Protein AF-A0A8T7GDG7-F1 (afdb_monomer_lite)

pLDDT: mean 90.91, std 9.56, range [36.09, 98.44]

Radius of gyration: 15.57 Å; chains: 1; bounding box: 37×40×38 Å

Structure (mmCIF, N/CA/C/O backbone):
data_AF-A0A8T7GDG7-F1
#
_entry.id   AF-A0A8T7GDG7-F1
#
loop_
_atom_site.group_PDB
_atom_site.id
_atom_site.type_symbol
_atom_site.label_atom_id
_atom_site.label_alt_id
_atom_site.label_comp_id
_atom_site.label_asym_id
_atom_site.label_entity_id
_atom_site.label_seq_id
_atom_site.pdbx_PDB_ins_code
_atom_site.Cartn_x
_atom_site.Cartn_y
_atom_site.Cartn_z
_atom_site.occupancy
_atom_site.B_iso_or_equiv
_atom_site.auth_seq_id
_atom_site.auth_comp_id
_atom_site.auth_asym_id
_atom_site.auth_atom_id
_atom_site.pdbx_PDB_model_num
ATOM 1 N N . GLY A 1 1 ? -1.064 -9.828 14.014 1.00 71.31 1 GLY A N 1
ATOM 2 C CA . GLY A 1 1 ? -1.297 -9.721 12.560 1.00 71.31 1 GLY A CA 1
ATOM 3 C C . GLY A 1 1 ? -2.171 -10.855 12.071 1.00 71.31 1 GLY A C 1
ATOM 4 O O . GLY A 1 1 ? -3.337 -10.618 11.793 1.00 71.31 1 GLY A O 1
ATOM 5 N N . PHE A 1 2 ? -1.634 -12.078 12.044 1.00 81.81 2 PHE A N 1
ATOM 6 C CA . PHE A 1 2 ? -2.314 -13.261 11.500 1.00 81.81 2 PHE A CA 1
ATOM 7 C C . PHE A 1 2 ? -3.705 -13.526 12.098 1.00 81.81 2 PHE A C 1
ATOM 9 O O . PHE A 1 2 ? -4.660 -13.645 11.344 1.00 81.81 2 PHE A O 1
ATOM 16 N N . THR A 1 3 ? -3.857 -13.504 13.428 1.00 87.50 3 THR A N 1
ATOM 17 C CA . THR A 1 3 ? -5.163 -13.697 14.088 1.00 87.50 3 THR A CA 1
ATOM 18 C C . THR A 1 3 ? -6.209 -12.677 13.642 1.00 87.50 3 THR A C 1
ATOM 20 O O . THR A 1 3 ? -7.353 -13.043 13.411 1.00 87.50 3 THR A O 1
ATOM 23 N N . LYS A 1 4 ? -5.819 -11.407 13.453 1.00 88.62 4 LYS A N 1
ATOM 24 C CA . LYS A 1 4 ? -6.742 -10.372 12.968 1.00 88.62 4 LYS A CA 1
ATOM 25 C C . LYS A 1 4 ? -7.194 -10.680 11.546 1.00 88.62 4 LYS A C 1
ATOM 27 O O . LYS A 1 4 ? -8.386 -10.711 11.293 1.00 88.62 4 LYS A O 1
ATOM 32 N N . VAL A 1 5 ? -6.260 -10.981 10.641 1.00 88.75 5 VAL A N 1
ATOM 33 C CA . VAL A 1 5 ? -6.595 -11.352 9.255 1.00 88.75 5 VAL A CA 1
ATOM 34 C C . VAL A 1 5 ? -7.477 -12.601 9.218 1.00 88.75 5 VAL A C 1
ATOM 36 O O . VAL A 1 5 ? -8.479 -12.606 8.517 1.00 88.75 5 VAL A O 1
ATOM 39 N N . HIS A 1 6 ? -7.160 -13.625 10.012 1.00 89.56 6 HIS A N 1
ATOM 40 C CA . HIS A 1 6 ? -7.982 -14.827 10.129 1.00 89.56 6 HIS A CA 1
ATOM 41 C C . HIS A 1 6 ? -9.412 -14.495 10.574 1.00 89.56 6 HIS A C 1
ATOM 43 O O . HIS A 1 6 ? -10.358 -14.899 9.909 1.00 89.56 6 HIS A O 1
ATOM 49 N N . ASN A 1 7 ? -9.575 -13.686 11.624 1.00 91.25 7 ASN A N 1
A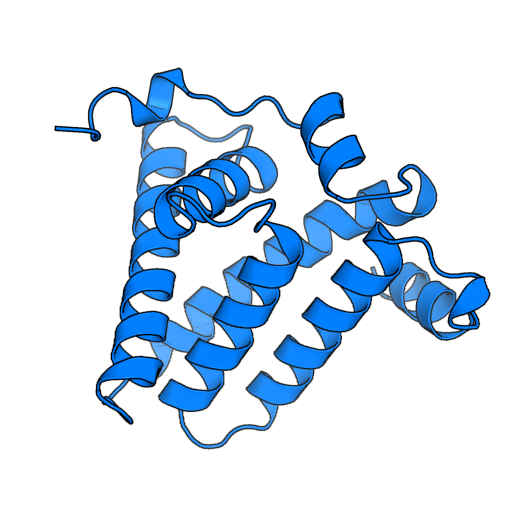TOM 50 C CA . ASN A 1 7 ? -10.892 -13.263 12.101 1.00 91.25 7 ASN A CA 1
ATOM 51 C C . ASN A 1 7 ? -11.675 -12.481 11.038 1.00 91.25 7 ASN A C 1
ATOM 53 O O . ASN A 1 7 ? -12.885 -12.652 10.930 1.00 91.25 7 ASN A O 1
ATOM 57 N N . LEU A 1 8 ? -11.000 -11.650 10.236 1.00 92.31 8 LEU A N 1
ATOM 58 C CA . LEU A 1 8 ? -11.633 -10.953 9.113 1.00 92.31 8 LEU A CA 1
ATOM 59 C C . LEU A 1 8 ? -12.103 -11.926 8.029 1.00 92.31 8 LEU A C 1
ATOM 61 O O . LEU A 1 8 ? -13.197 -11.758 7.504 1.00 92.31 8 LEU A O 1
ATOM 65 N N . LEU A 1 9 ? -11.317 -12.961 7.726 1.00 92.06 9 LEU A N 1
ATOM 66 C CA . LEU A 1 9 ? -11.672 -13.980 6.733 1.00 92.06 9 LEU A CA 1
ATOM 67 C C . LEU A 1 9 ? -12.848 -14.872 7.165 1.00 92.06 9 LEU A C 1
ATOM 69 O O . LEU A 1 9 ? -13.474 -15.492 6.311 1.00 92.06 9 LEU A O 1
ATOM 73 N N . LEU A 1 10 ? -13.160 -14.938 8.463 1.00 94.38 10 LEU A N 1
ATOM 74 C CA . LEU A 1 10 ? -14.333 -15.655 8.979 1.00 94.38 10 LEU A CA 1
ATOM 75 C C . LEU A 1 10 ? -15.637 -14.854 8.846 1.00 94.38 10 LEU A C 1
ATOM 77 O O . LEU A 1 10 ? -16.720 -15.422 8.993 1.00 94.38 10 LEU A O 1
ATOM 81 N N . LYS A 1 11 ? -15.557 -13.542 8.596 1.00 92.81 11 LYS A N 1
ATOM 82 C CA . LYS A 1 11 ? -16.734 -12.684 8.429 1.00 92.81 11 LYS A CA 1
ATOM 83 C C . LYS A 1 11 ? -17.326 -12.848 7.032 1.00 92.81 11 LYS A C 1
ATOM 85 O O . LYS A 1 11 ? -16.618 -12.987 6.040 1.00 92.81 11 LYS A O 1
ATOM 90 N N . THR A 1 12 ? -18.647 -12.749 6.950 1.00 92.94 12 THR A N 1
ATOM 91 C CA . THR A 1 12 ? -19.348 -12.608 5.667 1.00 92.94 12 THR A CA 1
ATOM 92 C C . THR A 1 12 ? -19.190 -11.191 5.111 1.00 92.94 12 THR A C 1
ATOM 94 O O . THR A 1 12 ? -18.932 -10.242 5.852 1.00 92.94 12 THR A O 1
ATOM 97 N N . GLU A 1 13 ? -19.398 -11.010 3.805 1.00 88.50 13 GLU A N 1
ATOM 98 C CA . GLU A 1 13 ? -19.214 -9.709 3.145 1.00 88.50 13 GLU A CA 1
ATOM 99 C C . GLU A 1 13 ? -20.085 -8.584 3.736 1.00 88.50 13 GLU A C 1
ATOM 101 O O . GLU A 1 13 ? -19.671 -7.422 3.775 1.00 88.50 13 GLU A O 1
ATOM 106 N N . VAL A 1 14 ? -21.277 -8.925 4.232 1.00 92.00 14 VAL A N 1
ATOM 107 C CA . VAL A 1 14 ? -22.204 -7.979 4.873 1.00 92.00 14 VAL A CA 1
ATOM 108 C C . VAL A 1 14 ? -21.769 -7.572 6.285 1.00 92.00 14 VAL A C 1
ATOM 110 O O . VAL A 1 14 ? -22.221 -6.548 6.785 1.00 92.00 14 VAL A O 1
ATOM 113 N N . GLN A 1 15 ? -20.891 -8.349 6.925 1.00 93.88 15 GLN A N 1
ATOM 114 C CA . GLN A 1 15 ? -20.355 -8.072 8.263 1.00 93.88 15 GLN A CA 1
ATOM 115 C C . GLN A 1 15 ? -19.054 -7.264 8.233 1.00 93.88 15 GLN A C 1
ATOM 117 O O . GLN A 1 15 ? -18.611 -6.793 9.281 1.00 93.88 15 GLN A O 1
ATOM 122 N N . LEU A 1 16 ? -18.421 -7.140 7.063 1.00 95.00 16 LEU A N 1
ATOM 123 C CA . LEU A 1 16 ? -17.165 -6.419 6.913 1.00 95.00 16 LEU A CA 1
ATOM 124 C C . LEU A 1 16 ? -17.407 -4.911 6.824 1.00 95.00 16 LEU A C 1
ATOM 126 O O . LEU A 1 16 ? -18.198 -4.443 5.999 1.00 95.00 16 LEU A O 1
ATOM 130 N N . THR A 1 17 ? -16.664 -4.146 7.620 1.00 95.69 17 THR A N 1
ATOM 131 C CA . THR A 1 17 ? -16.606 -2.684 7.477 1.00 95.69 17 THR A CA 1
ATOM 132 C C . THR A 1 17 ? -15.897 -2.295 6.174 1.00 95.69 17 THR A C 1
ATOM 134 O O . THR A 1 17 ? -15.231 -3.118 5.541 1.00 95.69 17 THR A O 1
ATOM 137 N N . SER A 1 18 ? -15.995 -1.027 5.758 1.00 94.06 18 SER A N 1
ATOM 138 C CA . SER A 1 18 ? -15.257 -0.552 4.575 1.00 94.06 18 SER A CA 1
ATOM 139 C C . SER A 1 18 ? -13.750 -0.737 4.756 1.00 94.06 18 SER A C 1
ATOM 141 O O . SER A 1 18 ? -13.095 -1.272 3.869 1.00 94.06 18 SER A O 1
ATOM 143 N N . LEU A 1 19 ? -13.212 -0.374 5.927 1.00 94.12 19 LEU A N 1
ATOM 144 C CA . LEU A 1 19 ? -11.788 -0.535 6.238 1.00 94.12 19 LEU A CA 1
ATOM 145 C C . LEU A 1 19 ? -11.345 -2.000 6.138 1.00 94.12 19 LEU A C 1
ATOM 147 O O . LEU A 1 19 ? -10.279 -2.296 5.601 1.00 94.12 19 LEU A O 1
ATOM 151 N N . GLU A 1 20 ? -12.163 -2.922 6.641 1.00 95.44 20 GLU A N 1
ATOM 152 C CA . GLU A 1 20 ? -11.882 -4.356 6.579 1.00 95.44 20 GLU A CA 1
ATOM 153 C C . GLU A 1 20 ? -11.847 -4.870 5.137 1.00 95.44 20 GLU A C 1
ATOM 155 O O . GLU A 1 20 ? -10.922 -5.597 4.770 1.00 95.44 20 GLU A O 1
ATOM 160 N N . LYS A 1 21 ? -12.807 -4.448 4.304 1.00 95.25 21 LYS A N 1
ATOM 161 C CA . LYS A 1 21 ? -12.844 -4.786 2.872 1.00 95.25 21 LYS A CA 1
ATOM 162 C C . LYS A 1 21 ? -11.622 -4.253 2.133 1.00 95.25 21 LYS A C 1
ATOM 164 O O . LYS A 1 21 ? -11.024 -4.989 1.346 1.00 95.25 21 LYS A O 1
ATOM 169 N N . ASP A 1 22 ? -11.226 -3.014 2.407 1.00 95.06 22 ASP A N 1
ATOM 170 C CA . ASP A 1 22 ? -10.075 -2.381 1.762 1.00 95.06 22 ASP A CA 1
ATOM 171 C C . ASP A 1 22 ? -8.763 -3.088 2.150 1.00 95.06 22 ASP A C 1
ATOM 173 O O . ASP A 1 22 ? -7.941 -3.397 1.285 1.00 95.06 22 ASP A O 1
ATOM 177 N N . ILE A 1 23 ? -8.596 -3.447 3.431 1.00 95.75 23 ILE A N 1
ATOM 178 C CA . ILE A 1 23 ? -7.439 -4.217 3.918 1.00 95.75 23 ILE A CA 1
ATOM 179 C C . ILE A 1 23 ? -7.393 -5.616 3.297 1.00 95.75 23 ILE A C 1
ATOM 181 O O . ILE A 1 23 ? -6.336 -6.031 2.815 1.00 95.75 23 ILE A O 1
ATOM 185 N N . LEU A 1 24 ? -8.510 -6.350 3.279 1.00 96.19 24 LEU A N 1
ATOM 186 C CA . LEU A 1 24 ? -8.558 -7.680 2.665 1.00 96.19 24 LEU A CA 1
ATOM 187 C C . LEU A 1 24 ? -8.272 -7.615 1.160 1.00 96.19 24 LEU A C 1
ATOM 189 O O . LEU A 1 24 ? -7.532 -8.451 0.642 1.00 96.19 24 LEU A O 1
ATOM 193 N N . SER A 1 25 ? -8.785 -6.594 0.473 1.00 96.50 25 SER A N 1
ATOM 194 C CA . SER A 1 25 ? -8.513 -6.364 -0.949 1.00 96.50 25 SER A CA 1
ATOM 195 C C . SER A 1 25 ? -7.033 -6.071 -1.197 1.00 96.50 25 SER A C 1
ATOM 197 O O . SER A 1 25 ? -6.439 -6.636 -2.116 1.00 96.50 25 SER A O 1
ATOM 199 N N . ALA A 1 26 ? -6.399 -5.247 -0.359 1.00 97.06 26 ALA A N 1
ATOM 200 C CA . ALA A 1 26 ? -4.965 -4.986 -0.445 1.00 97.06 26 ALA A CA 1
ATOM 201 C C . ALA A 1 26 ? -4.131 -6.263 -0.224 1.00 97.06 26 ALA A C 1
ATOM 203 O O . ALA A 1 26 ? -3.216 -6.541 -1.001 1.00 97.06 26 ALA A O 1
ATOM 204 N N . ILE A 1 27 ? -4.484 -7.084 0.774 1.00 97.12 27 ILE A N 1
ATOM 205 C CA . ILE A 1 27 ? -3.839 -8.385 1.028 1.00 97.12 27 ILE A CA 1
ATOM 206 C C . ILE A 1 27 ? -4.007 -9.324 -0.173 1.00 97.12 27 ILE A C 1
ATOM 208 O O . ILE A 1 27 ? -3.046 -9.976 -0.581 1.00 97.12 27 ILE A O 1
ATOM 212 N N . TYR A 1 28 ? -5.199 -9.373 -0.772 1.00 97.25 28 TYR A N 1
ATOM 213 C CA . TYR A 1 28 ? -5.456 -10.164 -1.973 1.00 97.25 28 TYR A CA 1
ATOM 214 C C . TYR A 1 28 ? -4.546 -9.748 -3.137 1.00 97.25 28 TYR A C 1
ATOM 216 O O . TYR A 1 28 ? -3.921 -10.606 -3.765 1.00 97.25 28 TYR A O 1
ATOM 224 N N . TRP A 1 29 ? -4.412 -8.444 -3.403 1.00 98.31 29 TRP A N 1
ATOM 225 C CA . TRP A 1 29 ? -3.534 -7.946 -4.465 1.00 98.31 29 TRP A CA 1
ATOM 226 C C . TRP A 1 29 ? -2.056 -8.239 -4.204 1.00 98.31 29 TRP A C 1
ATOM 228 O O . TRP A 1 29 ? -1.347 -8.604 -5.143 1.00 98.31 29 TRP A O 1
ATOM 238 N N . LEU A 1 30 ? -1.605 -8.176 -2.948 1.00 97.50 30 LEU A N 1
ATOM 239 C CA . LEU A 1 30 ? -0.254 -8.604 -2.574 1.00 97.50 30 LEU A CA 1
ATOM 240 C C . LEU A 1 30 ? -0.040 -10.101 -2.811 1.00 97.50 30 LEU A C 1
ATOM 242 O O . LEU A 1 30 ? 0.967 -10.490 -3.397 1.00 97.50 30 LEU A O 1
ATOM 246 N N . GLY A 1 31 ? -1.011 -10.941 -2.444 1.00 97.31 31 GLY A N 1
ATOM 247 C CA . GLY A 1 31 ? -0.965 -12.374 -2.744 1.00 97.31 31 GLY A CA 1
ATOM 248 C C . GLY A 1 31 ? -0.912 -12.658 -4.249 1.00 97.31 31 GLY A C 1
ATOM 249 O O . GLY A 1 31 ? -0.166 -13.528 -4.691 1.00 97.31 31 GLY A O 1
ATOM 250 N N . LYS A 1 32 ? -1.651 -11.887 -5.058 1.00 98.19 32 LYS A N 1
ATOM 251 C CA . LYS A 1 32 ? -1.604 -11.981 -6.525 1.00 98.19 32 LYS A CA 1
ATOM 252 C C . LYS A 1 32 ? -0.280 -11.509 -7.121 1.00 98.19 32 LYS A C 1
ATOM 254 O O . LYS A 1 32 ? 0.113 -12.063 -8.141 1.00 98.19 32 LYS A O 1
ATOM 259 N N . ALA A 1 33 ? 0.376 -10.516 -6.526 1.00 97.56 33 ALA A N 1
ATOM 260 C CA . ALA A 1 33 ? 1.706 -10.081 -6.941 1.00 97.56 33 ALA A CA 1
ATOM 261 C C . ALA A 1 33 ? 2.764 -11.154 -6.637 1.00 97.56 33 ALA A C 1
ATOM 263 O O . ALA A 1 33 ? 3.613 -11.432 -7.474 1.00 97.56 33 ALA A O 1
ATOM 264 N N . ALA A 1 34 ? 2.682 -11.814 -5.479 1.00 95.75 34 ALA A N 1
ATOM 265 C CA . ALA A 1 34 ? 3.666 -12.818 -5.063 1.00 95.75 34 ALA A CA 1
ATOM 266 C C . ALA A 1 34 ? 3.784 -14.016 -6.026 1.00 95.75 34 ALA A C 1
ATOM 268 O O . ALA A 1 34 ? 4.834 -14.649 -6.095 1.00 95.75 34 ALA A O 1
ATOM 269 N N . ILE A 1 35 ? 2.718 -14.322 -6.772 1.00 96.25 35 ILE A N 1
ATOM 270 C CA . ILE A 1 35 ? 2.673 -15.433 -7.735 1.00 96.25 35 ILE A CA 1
ATOM 271 C C . ILE A 1 35 ? 2.860 -14.995 -9.194 1.00 96.25 35 ILE A C 1
ATOM 273 O O . ILE A 1 35 ? 2.802 -15.836 -10.090 1.00 96.25 35 ILE A O 1
ATOM 277 N N . ASP A 1 36 ? 3.047 -13.701 -9.461 1.00 96.00 36 ASP A N 1
ATOM 278 C CA . ASP A 1 36 ? 3.317 -13.239 -10.821 1.00 96.00 36 ASP A CA 1
ATOM 279 C C . ASP A 1 36 ? 4.744 -13.552 -11.245 1.00 96.00 36 ASP A C 1
ATOM 281 O O . ASP A 1 36 ? 5.689 -13.455 -10.466 1.00 96.00 36 ASP A O 1
ATOM 285 N N . TYR A 1 37 ? 4.913 -13.845 -12.530 1.00 93.81 37 TYR A N 1
ATOM 286 C CA . TYR A 1 37 ? 6.236 -14.038 -13.112 1.00 93.81 37 TYR A CA 1
ATOM 287 C C . TYR A 1 37 ? 6.897 -12.713 -13.521 1.00 93.81 37 TYR A C 1
ATOM 289 O O . TYR A 1 37 ? 8.107 -12.550 -13.397 1.00 93.81 37 TYR A O 1
ATOM 297 N N . LEU A 1 38 ? 6.110 -11.743 -13.994 1.00 96.00 38 LEU A N 1
ATOM 298 C CA . LEU A 1 38 ? 6.625 -10.498 -14.560 1.00 96.00 38 LEU A CA 1
ATOM 299 C C . LEU A 1 38 ? 6.707 -9.393 -13.508 1.00 96.00 38 LEU A C 1
ATOM 301 O O . LEU A 1 38 ? 5.700 -9.033 -12.905 1.00 96.00 38 LEU A O 1
ATOM 305 N N . ASN A 1 39 ? 7.890 -8.797 -13.347 1.00 96.44 39 ASN A N 1
ATOM 306 C CA . ASN A 1 39 ? 8.127 -7.729 -12.368 1.00 96.44 39 ASN A CA 1
ATOM 307 C C . ASN A 1 39 ? 7.253 -6.486 -12.587 1.00 96.44 39 ASN A C 1
ATOM 309 O O . ASN A 1 39 ? 6.851 -5.842 -11.622 1.00 96.44 39 ASN A O 1
ATOM 313 N N . SER A 1 40 ? 6.912 -6.165 -13.835 1.00 96.62 40 SER A N 1
ATOM 314 C CA . SER A 1 40 ? 5.979 -5.081 -14.150 1.00 96.62 40 SER A CA 1
ATOM 315 C C . SER A 1 40 ? 4.569 -5.365 -13.627 1.00 96.62 40 SER A C 1
ATOM 317 O O . SER A 1 40 ? 3.970 -4.500 -12.989 1.00 96.62 40 SER A O 1
ATOM 319 N N . ASP A 1 41 ? 4.068 -6.587 -13.818 1.00 96.50 41 ASP A N 1
ATOM 320 C CA . ASP A 1 41 ? 2.756 -7.007 -13.319 1.00 96.50 41 ASP A CA 1
ATOM 321 C C . ASP A 1 41 ? 2.757 -7.069 -11.777 1.00 96.50 41 ASP A C 1
ATOM 323 O O . ASP A 1 41 ? 1.831 -6.547 -11.145 1.00 96.50 41 ASP A O 1
ATOM 327 N N . LYS A 1 42 ? 3.846 -7.573 -11.164 1.00 97.56 42 LYS A N 1
ATOM 328 C CA . LYS A 1 42 ? 4.064 -7.520 -9.704 1.00 97.56 42 LYS A CA 1
ATOM 329 C C . LYS A 1 42 ? 3.947 -6.094 -9.181 1.00 97.56 42 LYS A C 1
ATOM 331 O O . LYS A 1 42 ? 3.150 -5.831 -8.281 1.00 97.56 42 LYS A O 1
ATOM 336 N N . LEU A 1 43 ? 4.721 -5.169 -9.757 1.00 97.88 43 LEU A N 1
ATOM 337 C CA . LEU A 1 43 ? 4.758 -3.773 -9.330 1.00 97.88 43 LEU A CA 1
ATOM 338 C C . LEU A 1 43 ? 3.375 -3.127 -9.437 1.00 97.88 43 LEU A C 1
ATOM 340 O O . LEU A 1 43 ? 2.930 -2.484 -8.489 1.00 97.88 43 LEU A O 1
ATOM 344 N N . VAL A 1 44 ? 2.662 -3.338 -10.548 1.00 97.56 44 VAL A N 1
ATOM 345 C CA . VAL A 1 44 ? 1.301 -2.813 -10.725 1.00 97.56 44 VAL A CA 1
ATOM 346 C C . VAL A 1 44 ? 0.381 -3.301 -9.609 1.00 97.56 44 VAL A C 1
ATOM 348 O O . VAL A 1 44 ? -0.309 -2.485 -8.998 1.00 97.56 44 VAL A O 1
ATOM 351 N N . LYS A 1 45 ? 0.380 -4.601 -9.299 1.00 98.19 45 LYS A N 1
ATOM 352 C CA . LYS A 1 45 ? -0.489 -5.171 -8.257 1.00 98.19 45 LYS A CA 1
ATOM 353 C C . LYS A 1 45 ? -0.120 -4.689 -6.854 1.00 98.19 45 LYS A C 1
ATOM 355 O O . LYS A 1 45 ? -1.013 -4.368 -6.069 1.00 98.19 45 LYS A O 1
ATOM 360 N N . ILE A 1 46 ? 1.172 -4.558 -6.556 1.00 98.44 46 ILE A N 1
ATOM 361 C CA . ILE A 1 46 ? 1.651 -3.984 -5.292 1.00 98.44 46 ILE A CA 1
ATOM 362 C C . ILE A 1 46 ? 1.183 -2.531 -5.158 1.00 98.44 46 ILE A C 1
ATOM 364 O O . ILE A 1 46 ? 0.588 -2.166 -4.146 1.00 98.44 46 ILE A O 1
ATOM 368 N N . VAL A 1 47 ? 1.368 -1.703 -6.187 1.00 97.19 47 VAL A N 1
ATOM 369 C CA . VAL A 1 47 ? 0.941 -0.295 -6.155 1.00 97.19 47 VAL A CA 1
ATOM 370 C C . VAL A 1 47 ? -0.581 -0.168 -6.069 1.00 97.19 47 VAL A C 1
ATOM 372 O O . VAL A 1 47 ? -1.071 0.708 -5.362 1.00 97.19 47 VAL A O 1
ATOM 375 N N . VAL A 1 48 ? -1.345 -1.062 -6.708 1.00 96.44 48 VAL A N 1
ATOM 376 C CA . VAL A 1 48 ? -2.810 -1.131 -6.549 1.00 96.44 48 VAL A CA 1
ATOM 377 C C . VAL A 1 48 ? -3.195 -1.415 -5.097 1.00 96.44 48 VAL A C 1
ATOM 379 O O . VAL A 1 48 ? -4.118 -0.780 -4.593 1.00 96.44 48 VAL A O 1
ATOM 382 N N . SER A 1 49 ? -2.477 -2.299 -4.397 1.00 97.19 49 SER A N 1
ATOM 383 C CA . SER A 1 49 ? -2.738 -2.562 -2.974 1.00 97.19 49 SER A CA 1
ATOM 384 C C . SER A 1 49 ? -2.547 -1.314 -2.100 1.00 97.19 49 SER A C 1
ATOM 38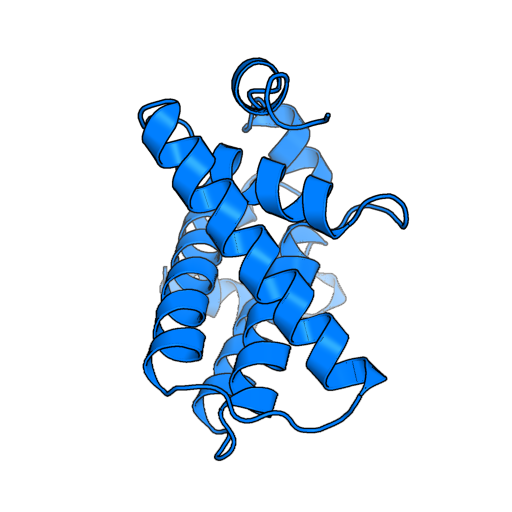6 O O . SER A 1 49 ? -3.346 -1.069 -1.200 1.00 97.19 49 SER A O 1
ATOM 388 N N . ILE A 1 50 ? -1.544 -0.483 -2.407 1.00 96.44 50 ILE A N 1
ATOM 389 C CA . ILE A 1 50 ? -1.304 0.794 -1.721 1.00 96.44 50 ILE A CA 1
ATOM 390 C C . ILE A 1 50 ? -2.385 1.818 -2.097 1.00 96.44 50 ILE A C 1
ATOM 392 O O . ILE A 1 50 ? -2.896 2.515 -1.221 1.00 96.44 50 ILE A O 1
ATOM 396 N N . ASP A 1 51 ? -2.757 1.904 -3.380 1.00 93.75 51 ASP A N 1
ATOM 397 C CA . ASP A 1 51 ? -3.784 2.832 -3.873 1.00 93.75 51 ASP A CA 1
ATOM 398 C C . ASP A 1 51 ? -5.136 2.557 -3.206 1.00 93.75 51 ASP A C 1
ATOM 400 O O . ASP A 1 51 ? -5.750 3.484 -2.689 1.00 93.75 51 ASP A O 1
ATOM 404 N N . LEU A 1 52 ? -5.562 1.294 -3.108 1.00 92.50 52 LEU A N 1
ATOM 405 C CA . LEU A 1 52 ? -6.801 0.915 -2.413 1.00 92.50 52 LEU A CA 1
ATOM 4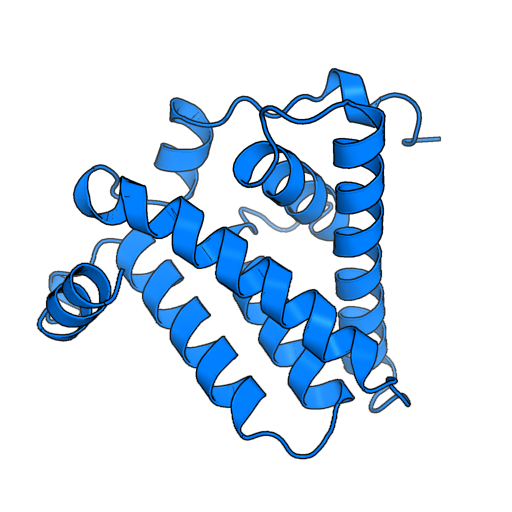06 C C . LEU A 1 52 ? -6.856 1.433 -0.972 1.00 92.50 52 LEU A C 1
ATOM 408 O O . LEU A 1 52 ? -7.913 1.838 -0.499 1.00 92.50 52 LEU A O 1
ATOM 412 N N . LEU A 1 53 ? -5.710 1.457 -0.292 1.00 93.94 53 LEU A N 1
ATOM 413 C CA . LEU A 1 53 ? -5.630 1.869 1.102 1.00 93.94 53 LEU A CA 1
ATOM 414 C C . LEU A 1 53 ? -5.534 3.386 1.292 1.00 93.94 53 LEU A C 1
ATOM 416 O O . LEU A 1 53 ? -5.718 3.864 2.407 1.00 93.94 53 LEU A O 1
ATOM 420 N N . LEU A 1 54 ? -5.200 4.155 0.252 1.00 92.12 54 LEU A N 1
ATOM 421 C CA . LEU A 1 54 ? -4.822 5.566 0.407 1.00 92.12 54 LEU A CA 1
ATOM 422 C C . LEU A 1 54 ? -5.517 6.526 -0.567 1.00 92.12 54 LEU A C 1
ATOM 424 O O . LEU A 1 54 ? -5.562 7.726 -0.278 1.00 92.12 54 LEU A O 1
ATOM 428 N N . SER A 1 55 ? -6.090 6.051 -1.676 1.00 84.06 55 SER A N 1
ATOM 429 C CA . SER A 1 55 ? -6.904 6.864 -2.590 1.00 84.06 55 SER A CA 1
ATOM 430 C C . SER A 1 55 ? -8.238 7.201 -1.938 1.00 84.06 55 SER A C 1
ATOM 432 O O . SER A 1 55 ? -9.067 6.328 -1.708 1.00 84.06 55 SER A O 1
ATOM 434 N N . GLN A 1 56 ? -8.495 8.484 -1.697 1.00 70.00 56 GLN A N 1
ATOM 435 C CA . GLN A 1 56 ? -9.845 8.978 -1.414 1.00 70.00 56 GLN A CA 1
ATOM 436 C C . GLN A 1 56 ? -10.092 10.171 -2.339 1.00 70.00 56 GLN A C 1
ATOM 438 O O . GLN A 1 56 ? -9.810 11.310 -1.978 1.00 70.00 56 GLN A O 1
ATOM 443 N N . GLY A 1 57 ? -10.522 9.897 -3.575 1.00 66.38 57 GLY A N 1
ATOM 444 C CA . GLY A 1 57 ? -10.810 10.917 -4.591 1.00 66.38 57 GLY A CA 1
ATOM 445 C C . GLY A 1 57 ? -10.032 10.756 -5.902 1.00 66.38 57 GLY A C 1
ATOM 446 O O . GLY A 1 57 ? -9.249 9.823 -6.082 1.00 66.38 57 GLY A O 1
ATOM 447 N N . ARG A 1 58 ? -10.301 11.653 -6.862 1.00 60.12 58 ARG A N 1
ATOM 448 C CA . ARG A 1 58 ? -9.747 11.587 -8.230 1.00 60.12 58 ARG A CA 1
ATOM 449 C C . ARG A 1 58 ? -8.560 12.523 -8.480 1.00 60.12 58 ARG A C 1
ATOM 451 O O . ARG A 1 58 ? -7.746 12.219 -9.345 1.00 60.12 58 ARG A O 1
ATOM 458 N N . ASN A 1 59 ? -8.436 13.618 -7.732 1.00 69.81 59 ASN A N 1
ATOM 459 C CA . ASN A 1 59 ? -7.446 14.659 -8.020 1.00 69.81 59 ASN A CA 1
ATOM 460 C C . ASN A 1 59 ? -6.120 14.389 -7.293 1.00 69.81 59 ASN A C 1
ATOM 462 O O . ASN A 1 59 ? -6.124 13.962 -6.143 1.00 69.81 59 ASN A O 1
ATOM 466 N N . ASN A 1 60 ? -4.995 14.627 -7.977 1.00 80.44 60 ASN A N 1
ATOM 467 C CA . ASN A 1 60 ? -3.620 14.509 -7.465 1.00 80.44 60 ASN A CA 1
ATOM 468 C C . ASN A 1 60 ? -3.292 13.202 -6.715 1.00 80.44 60 ASN A C 1
ATOM 470 O O . ASN A 1 60 ? -2.500 13.207 -5.773 1.00 80.44 60 ASN A O 1
ATOM 474 N N . LYS A 1 61 ? -3.828 12.059 -7.175 1.00 87.12 61 LYS A N 1
ATOM 475 C CA . LYS A 1 61 ? -3.655 10.743 -6.526 1.00 87.12 61 LYS A CA 1
ATOM 476 C C . LYS A 1 61 ? -2.216 10.434 -6.111 1.00 87.12 61 LYS A C 1
ATOM 478 O O . LYS A 1 61 ? -1.990 10.069 -4.965 1.00 87.12 61 LYS A O 1
ATOM 483 N N . LYS A 1 62 ? -1.245 10.641 -7.008 1.00 91.00 62 LYS A N 1
ATOM 484 C CA . LYS A 1 62 ? 0.190 10.439 -6.733 1.00 91.00 62 LYS A CA 1
ATOM 485 C C . LYS A 1 62 ? 0.641 11.165 -5.459 1.00 91.00 62 LYS A C 1
ATOM 487 O O . LYS A 1 62 ? 1.289 10.580 -4.598 1.00 91.00 62 LYS A O 1
ATOM 492 N N . GLU A 1 63 ? 0.310 12.448 -5.357 1.00 90.88 63 GLU A N 1
ATOM 493 C CA . GLU A 1 63 ? 0.690 13.301 -4.232 1.00 90.88 63 GLU A CA 1
ATOM 494 C C . GLU A 1 63 ? -0.066 12.900 -2.965 1.00 90.88 63 GLU A C 1
ATOM 496 O O . GLU A 1 63 ? 0.547 12.705 -1.918 1.00 90.88 63 GLU A O 1
ATOM 501 N N . THR A 1 64 ? -1.381 12.702 -3.064 1.00 90.19 64 THR A N 1
ATOM 502 C CA . THR A 1 64 ? -2.221 12.296 -1.933 1.00 90.19 64 THR A CA 1
ATOM 503 C C . THR A 1 64 ? -1.765 10.969 -1.328 1.00 90.19 64 THR A C 1
ATOM 505 O O . THR A 1 64 ? -1.620 10.876 -0.109 1.00 90.19 64 THR A O 1
ATOM 508 N N . ILE A 1 65 ? -1.502 9.960 -2.160 1.00 92.75 65 ILE A N 1
ATOM 509 C CA . ILE A 1 65 ? -1.049 8.635 -1.724 1.00 92.75 65 ILE A CA 1
ATOM 510 C C . ILE A 1 65 ? 0.309 8.747 -1.037 1.00 92.75 65 ILE A C 1
ATOM 512 O O . ILE A 1 65 ? 0.461 8.259 0.078 1.00 92.75 65 ILE A O 1
ATOM 516 N N . ALA A 1 66 ? 1.275 9.437 -1.648 1.00 93.69 66 ALA A N 1
ATOM 517 C CA . ALA A 1 66 ? 2.613 9.563 -1.081 1.00 93.69 66 ALA A CA 1
ATOM 518 C C . ALA A 1 66 ? 2.630 10.343 0.247 1.00 93.69 66 ALA A C 1
ATOM 520 O O . ALA A 1 66 ? 3.293 9.919 1.199 1.00 93.69 66 ALA A O 1
ATOM 521 N N . LYS A 1 67 ? 1.871 11.447 0.355 1.00 92.00 67 LYS A N 1
ATOM 522 C CA . LYS A 1 67 ? 1.754 12.222 1.608 1.00 92.00 67 LYS A CA 1
ATOM 523 C C . LYS A 1 67 ? 1.131 11.390 2.721 1.00 92.00 67 LYS A C 1
ATOM 525 O O . LYS A 1 67 ? 1.635 11.379 3.842 1.00 92.00 67 LYS A O 1
ATOM 530 N N . ARG A 1 68 ? 0.046 10.674 2.413 1.00 91.81 68 ARG A N 1
ATOM 531 C CA . ARG A 1 68 ? -0.636 9.817 3.389 1.00 91.81 68 ARG A CA 1
ATOM 532 C C . ARG A 1 68 ? 0.240 8.650 3.808 1.00 91.81 68 ARG A C 1
ATOM 534 O O . ARG A 1 68 ? 0.396 8.436 5.000 1.00 91.81 68 ARG A O 1
ATOM 541 N N . TYR A 1 69 ? 0.853 7.949 2.856 1.00 95.25 69 TYR A N 1
ATOM 542 C CA . TYR A 1 69 ? 1.731 6.820 3.145 1.00 95.25 69 TYR A CA 1
ATOM 543 C C . TYR A 1 69 ? 2.830 7.216 4.137 1.00 95.25 69 TYR A C 1
ATOM 545 O O . TYR A 1 69 ? 2.963 6.613 5.202 1.00 95.25 69 TYR A O 1
ATOM 553 N N . SER A 1 70 ? 3.590 8.262 3.800 1.00 93.31 70 SER A N 1
ATOM 554 C CA . SER A 1 70 ? 4.716 8.726 4.615 1.00 93.31 70 SER A CA 1
ATOM 555 C C . SER A 1 70 ? 4.262 9.222 5.993 1.00 93.31 70 SER A C 1
ATOM 557 O O . SER A 1 70 ? 4.896 8.895 6.994 1.00 93.31 70 SER A O 1
ATOM 559 N N . SER A 1 71 ? 3.113 9.902 6.070 1.00 88.25 71 SER A N 1
ATOM 560 C CA . SER A 1 71 ? 2.543 10.382 7.339 1.00 88.25 71 SER A CA 1
ATOM 561 C C . SER A 1 71 ? 1.921 9.277 8.203 1.00 88.25 71 SER A C 1
ATOM 563 O O . SER A 1 71 ? 1.781 9.469 9.403 1.00 88.25 71 SER A O 1
ATOM 565 N N . ILE A 1 72 ? 1.534 8.137 7.624 1.00 91.69 72 ILE A N 1
ATOM 566 C CA . ILE A 1 72 ? 0.940 7.005 8.354 1.00 91.69 72 ILE A CA 1
ATOM 567 C C . ILE A 1 72 ? 2.027 6.060 8.862 1.00 91.69 72 ILE A C 1
ATOM 569 O O . ILE A 1 72 ? 2.072 5.734 10.046 1.00 91.69 72 ILE A O 1
ATOM 573 N N . VAL A 1 73 ? 2.902 5.599 7.965 1.00 94.19 73 VAL A N 1
ATOM 574 C CA . VAL A 1 73 ? 3.878 4.544 8.280 1.00 94.19 73 VAL A CA 1
ATOM 575 C C . VAL A 1 73 ? 5.081 5.108 9.036 1.00 94.19 73 VAL A C 1
ATOM 577 O O . VAL A 1 73 ? 5.613 4.444 9.921 1.00 94.19 73 VAL A O 1
ATOM 580 N N . PHE A 1 74 ? 5.473 6.348 8.736 1.00 92.94 74 PHE A N 1
ATOM 581 C CA . PHE A 1 74 ? 6.700 6.970 9.240 1.00 92.94 74 PHE A CA 1
ATOM 582 C C . PHE A 1 74 ? 6.437 8.306 9.948 1.00 92.94 74 PHE A C 1
ATOM 584 O O . PHE A 1 74 ? 7.277 9.199 9.950 1.00 92.94 74 PHE A O 1
ATOM 591 N N . ALA A 1 75 ? 5.276 8.435 10.601 1.00 87.06 75 ALA A N 1
ATOM 592 C CA . ALA A 1 75 ? 4.828 9.659 11.277 1.00 87.06 75 ALA A CA 1
ATOM 593 C C . ALA A 1 75 ? 5.842 10.249 12.279 1.00 87.06 75 ALA A C 1
ATOM 595 O O . ALA A 1 75 ? 5.849 11.454 12.525 1.00 87.06 75 ALA A O 1
ATOM 596 N N . LYS A 1 76 ? 6.662 9.382 12.889 1.00 90.19 76 LYS A N 1
ATOM 597 C CA . LYS A 1 76 ? 7.614 9.715 13.960 1.00 90.19 76 LYS A CA 1
ATOM 598 C C . LYS A 1 76 ? 9.055 9.889 13.475 1.00 90.19 76 LYS A C 1
ATOM 600 O O . LYS A 1 76 ? 9.928 10.155 14.293 1.00 90.19 76 LYS A O 1
ATOM 605 N N . GLU A 1 77 ? 9.299 9.714 12.182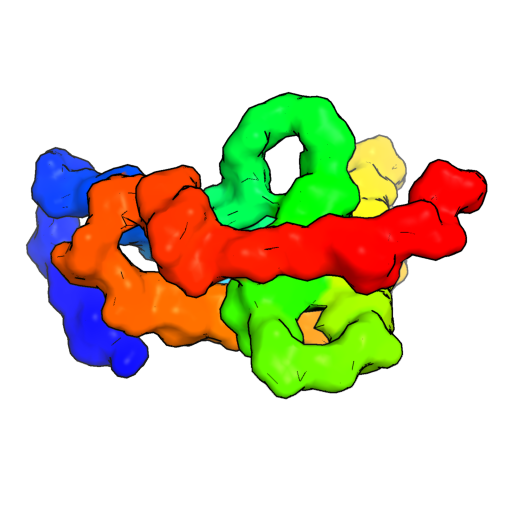 1.00 93.56 77 GLU A N 1
ATOM 606 C CA . GLU A 1 77 ? 10.634 9.823 11.600 1.00 93.56 77 GLU A CA 1
ATOM 607 C C . GLU A 1 77 ? 11.016 11.281 11.306 1.00 93.56 77 GLU A C 1
ATOM 609 O O . GLU A 1 77 ? 10.194 12.203 11.375 1.00 93.56 77 GLU A O 1
ATOM 614 N N . SER A 1 78 ? 12.290 11.497 10.966 1.00 92.94 78 SER A N 1
ATOM 615 C CA . SER A 1 78 ? 12.793 12.813 10.568 1.00 92.94 78 SER A CA 1
ATOM 616 C C . SER A 1 78 ? 12.120 13.316 9.282 1.00 92.94 78 SER A C 1
ATOM 618 O O . SER A 1 78 ? 11.694 12.537 8.428 1.00 92.94 78 SER A O 1
ATOM 620 N N . ASN A 1 79 ? 12.058 14.641 9.106 1.00 91.75 79 ASN A N 1
ATOM 621 C CA . ASN A 1 79 ? 11.476 15.252 7.901 1.00 91.75 79 ASN A CA 1
ATOM 622 C C . ASN A 1 79 ? 12.180 14.788 6.619 1.00 91.75 79 ASN A C 1
ATOM 624 O O . ASN A 1 79 ? 11.524 14.561 5.607 1.00 91.75 79 ASN A O 1
ATOM 628 N N . GLU A 1 80 ? 13.504 14.631 6.676 1.00 92.81 80 GLU A N 1
ATOM 629 C CA . GLU A 1 80 ? 14.315 14.136 5.563 1.00 92.81 80 GLU A CA 1
ATOM 630 C C . GLU A 1 80 ? 13.911 12.711 5.171 1.00 92.81 80 GLU A C 1
ATOM 632 O O . GLU A 1 80 ? 13.685 12.431 3.993 1.00 92.81 80 GLU A O 1
ATOM 637 N N . PHE A 1 81 ? 13.725 11.825 6.153 1.00 93.50 81 PHE A N 1
ATOM 638 C CA . PHE A 1 81 ? 13.307 10.452 5.894 1.00 93.50 81 PHE A CA 1
ATOM 639 C C . PHE A 1 81 ? 11.864 10.373 5.379 1.00 93.50 81 PHE A C 1
ATOM 641 O O . PHE A 1 81 ? 11.584 9.662 4.414 1.00 93.50 81 PHE A O 1
ATOM 648 N N . ILE A 1 82 ? 10.947 11.156 5.956 1.00 93.38 82 ILE A N 1
ATOM 649 C CA . ILE A 1 82 ? 9.565 11.280 5.466 1.00 93.38 82 ILE A CA 1
ATOM 650 C C . ILE A 1 82 ? 9.557 11.721 3.999 1.00 93.38 82 ILE A C 1
ATOM 652 O O . ILE A 1 82 ? 8.812 11.158 3.193 1.00 93.38 82 ILE A O 1
ATOM 656 N N . LEU A 1 83 ? 10.402 12.689 3.635 1.00 93.31 83 LEU A N 1
ATOM 657 C CA . LEU A 1 83 ? 10.508 13.181 2.267 1.00 93.31 83 LEU A CA 1
ATOM 658 C C . LEU A 1 83 ? 11.111 12.136 1.316 1.00 93.31 83 LEU A C 1
ATOM 660 O O . LEU A 1 83 ? 10.612 11.962 0.202 1.00 93.31 83 LEU A O 1
ATOM 664 N N . TYR A 1 84 ? 12.135 11.403 1.759 1.00 94.38 84 TYR A N 1
ATOM 665 C CA . TYR A 1 84 ? 12.690 10.273 1.012 1.00 94.38 84 TYR A CA 1
ATOM 666 C C . TYR A 1 84 ? 11.607 9.234 0.687 1.00 94.38 84 TYR A C 1
ATOM 668 O O . TYR A 1 84 ? 11.429 8.859 -0.475 1.00 94.38 84 TYR A O 1
ATOM 676 N N . ILE A 1 85 ? 10.821 8.829 1.689 1.00 95.94 85 ILE A N 1
ATOM 677 C CA . ILE A 1 85 ? 9.724 7.874 1.502 1.00 95.94 85 ILE A CA 1
ATOM 678 C C . ILE A 1 85 ? 8.635 8.445 0.595 1.00 95.94 85 ILE A C 1
ATOM 680 O O . ILE A 1 85 ? 8.144 7.741 -0.285 1.00 95.94 85 ILE A O 1
ATOM 684 N N . TYR A 1 86 ? 8.259 9.710 0.779 1.00 95.25 86 TYR A N 1
ATOM 685 C CA . TYR A 1 86 ? 7.306 10.387 -0.095 1.00 95.25 86 TYR A CA 1
ATOM 686 C C . TYR A 1 86 ? 7.732 10.271 -1.565 1.00 95.25 86 TYR A C 1
ATOM 688 O O . TYR A 1 86 ? 6.953 9.780 -2.383 1.00 95.25 86 TYR A O 1
ATOM 696 N N . ASN A 1 87 ? 8.984 10.608 -1.886 1.00 95.31 87 ASN A N 1
ATOM 697 C CA . ASN A 1 87 ? 9.512 10.509 -3.248 1.00 95.31 87 ASN A CA 1
ATOM 698 C C . ASN A 1 87 ? 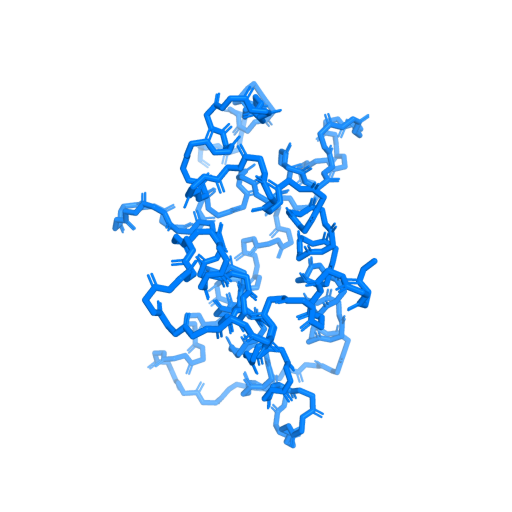9.505 9.064 -3.769 1.00 95.31 87 ASN A C 1
ATOM 700 O O . ASN A 1 87 ? 9.086 8.828 -4.902 1.00 95.31 87 ASN A O 1
ATOM 704 N N . LYS A 1 88 ? 9.879 8.084 -2.936 1.00 96.25 88 LYS A N 1
ATOM 705 C CA . LYS A 1 88 ? 9.849 6.659 -3.308 1.00 96.25 88 LYS A CA 1
ATOM 706 C C . LYS A 1 88 ? 8.445 6.159 -3.646 1.00 96.25 88 LYS A C 1
ATOM 708 O O . LYS A 1 88 ? 8.248 5.485 -4.652 1.00 96.25 88 LYS A O 1
ATOM 713 N N . ILE A 1 89 ? 7.438 6.531 -2.859 1.00 96.88 89 ILE A N 1
ATOM 714 C CA . ILE A 1 89 ? 6.048 6.147 -3.145 1.00 96.88 89 ILE A CA 1
ATOM 715 C C . ILE A 1 89 ? 5.528 6.827 -4.417 1.00 96.88 89 ILE A C 1
ATOM 717 O O . ILE A 1 89 ? 4.795 6.206 -5.192 1.00 96.88 89 ILE A O 1
ATOM 721 N N . GLN A 1 90 ? 5.921 8.080 -4.673 1.00 95.56 90 GLN A N 1
ATOM 722 C CA . GLN A 1 90 ? 5.595 8.746 -5.935 1.00 95.56 90 GLN A CA 1
ATOM 723 C C . GLN A 1 90 ? 6.214 8.034 -7.138 1.00 95.56 90 GLN A C 1
ATOM 725 O O . GLN A 1 90 ? 5.531 7.865 -8.149 1.00 95.56 90 GLN A O 1
ATOM 730 N N . GLU A 1 91 ? 7.470 7.609 -7.021 1.00 96.19 91 GLU A N 1
ATOM 731 C CA . GLU A 1 91 ? 8.202 6.874 -8.052 1.00 96.19 91 GLU A CA 1
ATOM 732 C C . GLU A 1 91 ? 7.459 5.591 -8.455 1.00 96.19 91 GLU A C 1
ATOM 734 O O . GLU A 1 91 ? 7.156 5.410 -9.636 1.00 96.19 91 GLU A O 1
ATOM 739 N N . TYR A 1 92 ? 7.032 4.762 -7.494 1.00 96.81 92 TYR A N 1
ATOM 740 C CA . TYR A 1 92 ? 6.254 3.554 -7.809 1.00 96.81 92 TYR A CA 1
ATOM 741 C C . TYR A 1 92 ? 4.927 3.862 -8.504 1.00 96.81 92 TYR A C 1
ATOM 743 O O . TYR A 1 92 ? 4.523 3.149 -9.424 1.00 96.81 92 TYR A O 1
ATOM 751 N N . TYR A 1 93 ? 4.239 4.932 -8.094 1.00 94.94 93 TYR A N 1
ATOM 752 C CA . TYR A 1 93 ? 2.983 5.329 -8.730 1.00 94.94 93 TYR A CA 1
ATOM 753 C C . TYR A 1 93 ? 3.191 5.792 -10.178 1.00 94.94 93 TYR A C 1
ATOM 755 O O . TYR A 1 93 ? 2.382 5.473 -11.052 1.00 94.94 93 TYR A O 1
ATOM 763 N N . ILE A 1 94 ? 4.284 6.515 -10.444 1.00 94.44 94 ILE A N 1
ATOM 764 C CA . ILE A 1 94 ? 4.684 6.919 -11.797 1.00 94.44 94 ILE A CA 1
ATOM 765 C C . ILE A 1 94 ? 4.976 5.677 -12.640 1.00 94.44 94 ILE A C 1
ATOM 767 O O . ILE A 1 94 ? 4.350 5.514 -13.684 1.00 94.44 94 ILE A O 1
ATOM 771 N N . MET A 1 95 ? 5.821 4.762 -12.156 1.00 95.38 95 MET A N 1
ATOM 772 C CA . MET A 1 95 ? 6.141 3.514 -12.860 1.00 95.38 95 MET A CA 1
ATOM 773 C C . MET A 1 95 ? 4.883 2.690 -13.167 1.00 95.38 95 MET A C 1
ATOM 775 O O . MET A 1 95 ? 4.708 2.215 -14.285 1.00 95.38 95 MET A O 1
ATOM 779 N N . ARG A 1 96 ? 3.954 2.564 -12.210 1.00 94.94 96 ARG A N 1
ATOM 780 C CA . ARG A 1 96 ? 2.666 1.886 -12.425 1.00 94.94 96 ARG A CA 1
ATOM 781 C C . ARG A 1 96 ? 1.845 2.546 -13.532 1.00 94.94 96 ARG A C 1
ATOM 783 O O . ARG A 1 96 ? 1.249 1.840 -14.341 1.00 94.94 96 ARG A O 1
ATOM 790 N N . ASN A 1 97 ? 1.782 3.876 -13.575 1.00 92.94 97 ASN A N 1
ATOM 791 C CA . ASN A 1 97 ? 1.052 4.581 -14.630 1.00 92.94 97 ASN A CA 1
ATOM 792 C C . ASN A 1 97 ? 1.728 4.415 -15.992 1.00 92.94 97 ASN A C 1
ATOM 794 O O . ASN A 1 97 ? 1.035 4.170 -16.975 1.00 92.94 97 ASN A O 1
ATOM 798 N N . GLU A 1 98 ? 3.058 4.481 -16.047 1.00 94.12 98 GLU A N 1
ATOM 799 C CA . GLU A 1 98 ? 3.814 4.188 -17.265 1.00 94.12 98 GLU A CA 1
ATOM 800 C C . GLU A 1 98 ? 3.500 2.781 -17.780 1.00 94.12 98 GLU A C 1
ATOM 802 O O . GLU A 1 98 ? 3.167 2.633 -18.950 1.00 94.12 98 GLU A O 1
ATOM 807 N N . ILE A 1 99 ? 3.510 1.764 -16.910 1.00 95.00 99 ILE A N 1
ATOM 808 C CA . ILE A 1 99 ? 3.214 0.378 -17.301 1.00 95.00 99 ILE A CA 1
ATOM 809 C C . ILE A 1 99 ? 1.787 0.236 -17.850 1.00 95.00 99 ILE A C 1
ATOM 811 O O . ILE A 1 99 ? 1.550 -0.480 -18.821 1.00 95.00 99 ILE A O 1
ATOM 815 N N . LEU A 1 100 ? 0.812 0.918 -17.247 1.00 92.12 100 LEU A N 1
ATOM 816 C CA . LEU A 1 100 ? -0.587 0.811 -17.670 1.00 92.12 100 LEU A CA 1
ATOM 817 C C . LEU A 1 100 ? -0.913 1.594 -18.940 1.00 92.12 100 LEU A C 1
ATOM 819 O O . LEU A 1 100 ? -1.841 1.213 -19.650 1.00 92.12 100 LEU A O 1
ATOM 823 N N . HIS A 1 101 ? -0.184 2.674 -19.226 1.00 90.44 101 HIS A N 1
ATOM 824 C CA . HIS A 1 101 ? -0.409 3.493 -20.417 1.00 90.44 101 HIS A CA 1
ATOM 825 C C . HIS A 1 101 ? 0.476 3.090 -21.598 1.00 90.44 101 HIS A C 1
ATOM 827 O O . HIS A 1 101 ? -0.009 3.025 -22.724 1.00 90.44 101 HIS A O 1
ATOM 833 N N . ALA A 1 102 ? 1.759 2.826 -21.355 1.00 88.38 102 ALA A N 1
ATOM 834 C CA . ALA A 1 102 ? 2.735 2.481 -22.386 1.00 88.38 102 ALA A CA 1
ATOM 835 C C . ALA A 1 102 ? 2.911 0.961 -22.565 1.00 88.38 102 ALA A C 1
ATOM 837 O O . ALA A 1 102 ? 3.599 0.526 -23.486 1.00 88.38 102 ALA A O 1
ATOM 838 N N . GLY A 1 103 ? 2.287 0.148 -21.708 1.00 83.88 103 GLY A N 1
ATOM 839 C CA . GLY A 1 103 ? 2.444 -1.302 -21.703 1.00 83.88 103 GLY A CA 1
ATOM 840 C C . GLY A 1 103 ? 3.667 -1.762 -20.907 1.00 83.88 103 GLY A C 1
ATOM 841 O O . GLY A 1 103 ? 4.228 -1.043 -20.082 1.00 83.88 103 GLY A O 1
ATOM 842 N N . ARG A 1 104 ? 4.084 -3.014 -21.120 1.00 79.44 104 ARG A N 1
ATOM 843 C CA . ARG A 1 104 ? 5.145 -3.641 -20.317 1.00 79.44 104 ARG A CA 1
ATOM 844 C C . ARG A 1 104 ? 6.479 -2.904 -20.472 1.00 79.44 104 ARG A C 1
ATOM 846 O O . ARG A 1 104 ? 7.011 -2.799 -21.571 1.00 79.44 104 ARG A O 1
ATOM 853 N N . LYS A 1 105 ? 7.048 -2.487 -19.340 1.00 86.50 105 LYS A N 1
ATOM 854 C CA . LYS A 1 105 ? 8.404 -1.937 -19.211 1.00 86.50 105 LYS A CA 1
ATOM 855 C C . LYS A 1 105 ? 9.273 -2.907 -18.411 1.00 86.50 105 LYS A C 1
ATOM 857 O O . LYS A 1 105 ? 8.758 -3.634 -17.560 1.00 86.50 105 LYS A O 1
ATOM 862 N N . TYR A 1 106 ? 10.575 -2.927 -18.689 1.00 91.62 106 TYR A N 1
ATOM 863 C CA . TYR A 1 106 ? 11.526 -3.629 -17.831 1.00 91.62 106 TYR A CA 1
ATOM 864 C C . TYR A 1 106 ? 11.542 -2.974 -16.446 1.00 91.62 106 TYR A C 1
ATOM 866 O O . TYR A 1 106 ? 11.669 -1.755 -16.340 1.00 91.62 106 TYR A O 1
ATOM 874 N N . ILE A 1 107 ? 11.400 -3.798 -15.413 1.00 94.50 107 ILE A N 1
ATOM 875 C CA . ILE A 1 107 ? 11.456 -3.408 -14.008 1.00 94.50 107 ILE A CA 1
ATOM 876 C C . ILE A 1 107 ? 12.458 -4.348 -13.343 1.00 94.50 107 ILE A C 1
ATOM 878 O O . ILE A 1 107 ? 12.313 -5.573 -13.435 1.00 94.50 107 ILE A O 1
ATOM 882 N N . ASP A 1 108 ? 13.478 -3.769 -12.715 1.00 95.00 108 ASP A N 1
ATOM 883 C CA . ASP A 1 108 ? 14.473 -4.513 -11.949 1.00 95.00 108 ASP A CA 1
ATOM 884 C C . ASP A 1 108 ? 13.812 -5.275 -10.788 1.00 95.00 108 ASP A C 1
ATOM 886 O O . ASP A 1 108 ? 12.713 -4.947 -10.349 1.00 95.00 108 ASP A O 1
ATOM 890 N N . GLU A 1 109 ? 14.450 -6.339 -10.313 1.00 92.19 109 GLU A N 1
ATOM 891 C CA . GLU A 1 109 ? 13.873 -7.217 -9.288 1.00 92.19 109 GLU A CA 1
ATOM 892 C C . GLU A 1 109 ? 13.784 -6.561 -7.897 1.00 92.19 109 GLU A C 1
ATOM 894 O O . GLU A 1 109 ? 12.918 -6.911 -7.084 1.00 92.19 109 GLU A O 1
ATOM 899 N N . GLU A 1 110 ? 14.629 -5.568 -7.626 1.00 96.38 110 GLU A N 1
ATOM 900 C CA . GLU A 1 110 ? 14.653 -4.857 -6.348 1.00 96.38 110 GLU A CA 1
ATOM 901 C C . GLU A 1 110 ? 13.454 -3.913 -6.207 1.00 96.38 110 GLU A C 1
ATOM 903 O O . GLU A 1 110 ? 12.899 -3.776 -5.115 1.00 96.38 110 GLU A O 1
ATOM 908 N N . THR A 1 111 ? 12.994 -3.315 -7.308 1.00 96.75 111 THR A N 1
ATOM 909 C CA . THR A 1 111 ? 11.8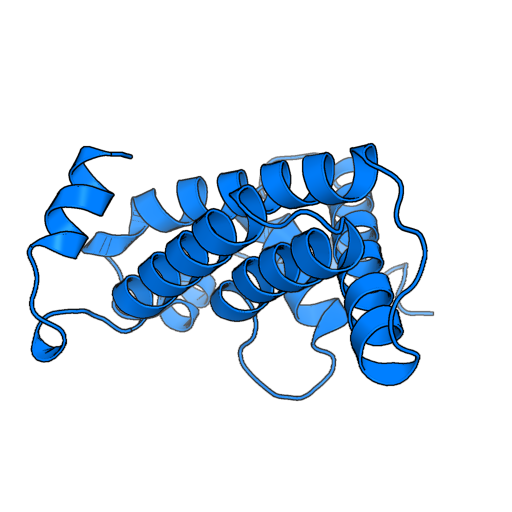84 -2.358 -7.326 1.00 96.75 111 THR A CA 1
ATOM 910 C C . THR A 1 111 ? 10.572 -2.956 -6.785 1.00 96.75 111 THR A C 1
ATOM 912 O O . THR A 1 111 ? 10.028 -2.396 -5.825 1.00 96.75 111 THR A O 1
ATOM 915 N N . PRO A 1 112 ? 10.043 -4.091 -7.296 1.00 96.75 112 PRO A N 1
ATOM 916 C CA . PRO A 1 112 ? 8.869 -4.740 -6.723 1.00 96.75 112 PRO A CA 1
ATOM 917 C C . PRO A 1 112 ? 9.112 -5.209 -5.291 1.00 96.75 112 PRO A C 1
ATOM 919 O O . PRO A 1 112 ? 8.228 -5.049 -4.459 1.00 96.75 112 PRO A O 1
ATOM 922 N N . SER A 1 113 ? 10.303 -5.727 -4.978 1.00 96.75 113 SER A N 1
ATOM 923 C CA . SER A 1 113 ? 10.642 -6.201 -3.628 1.00 96.75 113 SER A CA 1
ATOM 924 C C . SER A 1 113 ? 10.579 -5.068 -2.594 1.00 96.75 113 SER A C 1
ATOM 926 O O . SER A 1 113 ? 10.008 -5.216 -1.511 1.00 96.75 113 SER A O 1
ATOM 928 N N . SER A 1 114 ? 11.107 -3.896 -2.951 1.00 97.12 114 SER A N 1
ATOM 929 C CA . SER A 1 114 ? 11.057 -2.686 -2.132 1.00 97.12 114 SER A CA 1
ATOM 930 C C . SER A 1 114 ? 9.626 -2.149 -2.003 1.00 97.12 114 SER A C 1
ATOM 932 O O . SER A 1 114 ? 9.155 -1.891 -0.893 1.00 97.12 114 SER A O 1
ATOM 934 N N . ALA A 1 115 ? 8.879 -2.076 -3.110 1.00 97.75 115 ALA A N 1
ATOM 935 C CA . ALA A 1 115 ? 7.473 -1.674 -3.089 1.00 97.75 115 ALA A CA 1
ATOM 936 C C . ALA A 1 115 ? 6.610 -2.622 -2.231 1.00 97.75 115 ALA A C 1
ATOM 938 O O . ALA A 1 115 ? 5.722 -2.174 -1.501 1.00 97.75 115 ALA A O 1
ATOM 939 N N . GLU A 1 116 ? 6.876 -3.930 -2.285 1.00 98.06 116 GLU A N 1
ATOM 940 C CA . GLU A 1 116 ? 6.169 -4.949 -1.509 1.00 98.06 116 GLU A CA 1
ATOM 941 C C . GLU A 1 116 ? 6.398 -4.763 -0.007 1.00 98.06 116 GLU A C 1
ATOM 943 O O . GLU A 1 116 ? 5.448 -4.852 0.776 1.00 98.06 116 GLU A O 1
ATOM 948 N N . LEU A 1 117 ? 7.634 -4.461 0.406 1.00 97.56 117 LEU A N 1
ATOM 949 C CA . LEU A 1 117 ? 7.943 -4.130 1.797 1.00 97.56 117 LEU A CA 1
ATOM 950 C C . LEU A 1 117 ? 7.088 -2.953 2.280 1.00 97.56 117 LEU A C 1
ATOM 952 O O . LEU A 1 117 ? 6.469 -3.035 3.342 1.00 97.56 117 LEU A O 1
ATOM 956 N N . TYR A 1 118 ? 6.998 -1.885 1.488 1.00 97.81 118 TYR A N 1
ATOM 957 C CA . TYR A 1 118 ? 6.193 -0.717 1.837 1.00 97.81 118 TYR A CA 1
ATOM 958 C C . TYR A 1 118 ? 4.695 -1.036 1.928 1.00 97.81 118 TYR A C 1
ATOM 960 O O . TYR A 1 118 ? 4.028 -0.666 2.897 1.00 97.81 118 TYR A O 1
ATOM 968 N N . ALA A 1 119 ? 4.158 -1.807 0.984 1.00 97.81 119 ALA A N 1
ATOM 969 C CA . ALA A 1 119 ? 2.768 -2.245 1.052 1.00 97.81 119 ALA A CA 1
ATOM 970 C C . ALA A 1 119 ? 2.484 -3.097 2.304 1.00 97.81 119 ALA A C 1
ATOM 972 O O . ALA A 1 119 ? 1.490 -2.873 2.999 1.00 97.81 119 ALA A O 1
ATOM 973 N N . LYS A 1 120 ? 3.387 -4.026 2.654 1.00 97.31 120 LYS A N 1
ATOM 974 C CA . LYS A 1 120 ? 3.284 -4.839 3.877 1.00 97.31 120 LYS A CA 1
ATOM 975 C C . LYS A 1 120 ? 3.320 -3.982 5.142 1.00 97.31 120 LYS A C 1
ATOM 977 O O . LYS A 1 120 ? 2.523 -4.220 6.049 1.00 97.31 120 LYS A O 1
ATOM 982 N N . LEU A 1 121 ? 4.203 -2.982 5.208 1.00 97.31 121 LEU A N 1
ATOM 983 C CA . LEU A 1 121 ? 4.285 -2.053 6.342 1.00 97.31 121 LEU A CA 1
ATOM 984 C C . LEU A 1 121 ? 2.999 -1.242 6.509 1.00 97.31 121 LEU A C 1
ATOM 986 O O . LEU A 1 121 ? 2.506 -1.098 7.631 1.00 97.31 121 LEU A O 1
ATOM 990 N N . LEU A 1 122 ? 2.422 -0.758 5.408 1.00 97.06 122 LEU A N 1
ATOM 991 C CA . LEU A 1 122 ? 1.148 -0.050 5.437 1.00 97.06 122 LEU A CA 1
ATOM 992 C C . LEU A 1 122 ? 0.018 -0.950 5.946 1.00 97.06 122 LEU A C 1
ATOM 994 O O . LEU A 1 122 ? -0.662 -0.585 6.904 1.00 97.06 122 LEU A O 1
ATOM 998 N N . VAL A 1 123 ? -0.139 -2.148 5.374 1.00 96.56 123 VAL A N 1
ATOM 999 C CA . VAL A 1 123 ? -1.147 -3.127 5.819 1.00 96.56 123 VAL A CA 1
ATOM 1000 C C . VAL A 1 123 ? -0.974 -3.448 7.304 1.00 96.56 123 VAL A C 1
ATOM 1002 O O . VAL A 1 123 ? -1.939 -3.395 8.065 1.00 96.56 123 VAL A O 1
ATOM 1005 N N . ALA A 1 124 ? 0.252 -3.732 7.748 1.00 95.69 124 ALA A N 1
ATOM 1006 C CA . ALA A 1 124 ? 0.542 -4.036 9.147 1.00 95.69 124 ALA A CA 1
ATOM 1007 C C . ALA A 1 124 ? 0.227 -2.860 10.086 1.00 95.69 124 ALA A C 1
ATOM 1009 O O . ALA A 1 124 ? -0.219 -3.077 11.215 1.00 95.69 124 ALA A O 1
ATOM 1010 N N . THR A 1 125 ? 0.435 -1.626 9.624 1.00 95.25 125 THR A N 1
ATOM 1011 C CA . THR A 1 125 ? 0.114 -0.407 10.375 1.00 95.25 125 THR A CA 1
ATOM 1012 C C . THR A 1 125 ? -1.396 -0.237 10.514 1.00 95.25 125 THR A C 1
ATOM 1014 O O . THR A 1 125 ? -1.886 -0.104 11.635 1.00 95.25 125 THR A O 1
ATOM 1017 N N . LEU A 1 126 ? -2.147 -0.329 9.414 1.00 94.75 126 LEU A N 1
ATOM 1018 C CA . LEU A 1 126 ? -3.603 -0.149 9.412 1.00 94.75 126 LEU A CA 1
ATOM 1019 C C . LEU A 1 126 ? -4.344 -1.287 10.132 1.00 94.75 126 LEU A C 1
ATOM 1021 O O . LEU A 1 126 ? -5.325 -1.037 10.830 1.00 94.75 126 LEU A O 1
ATOM 1025 N N . LEU A 1 127 ? -3.837 -2.525 10.066 1.00 94.75 127 LEU A N 1
ATOM 1026 C CA . LEU A 1 127 ? -4.403 -3.681 10.780 1.00 94.75 127 LEU A CA 1
ATOM 1027 C C . LEU A 1 127 ? -4.492 -3.484 12.302 1.00 94.75 127 LEU A C 1
ATOM 1029 O O . LEU A 1 127 ? -5.291 -4.147 12.966 1.00 94.75 127 LEU A O 1
ATOM 1033 N N . LYS A 1 128 ? -3.691 -2.588 12.889 1.00 93.56 128 LYS A N 1
ATOM 1034 C CA . LYS A 1 128 ? -3.784 -2.266 14.323 1.00 93.56 128 LYS A CA 1
ATOM 1035 C C . LYS A 1 128 ? -5.132 -1.631 14.677 1.00 93.56 128 LYS A C 1
ATOM 1037 O O . LYS A 1 128 ? -5.636 -1.891 15.764 1.00 93.56 128 LYS A O 1
ATOM 1042 N N . TYR A 1 129 ? -5.728 -0.906 13.734 1.00 93.75 129 TYR A N 1
ATOM 1043 C CA . TYR A 1 129 ? -6.917 -0.071 13.910 1.00 93.75 129 TYR A CA 1
ATOM 1044 C C . TYR A 1 129 ? -8.200 -0.680 13.335 1.00 93.75 129 TYR A C 1
ATOM 1046 O O . TYR A 1 129 ? -9.271 -0.098 13.480 1.00 93.75 129 TYR A O 1
ATOM 1054 N N . VAL A 1 130 ? -8.099 -1.843 12.687 1.00 92.25 130 VAL A N 1
ATOM 1055 C CA . VAL A 1 130 ? -9.175 -2.429 11.873 1.00 92.25 130 VAL A CA 1
ATOM 1056 C C . VAL A 1 130 ? -10.481 -2.694 12.634 1.00 92.25 130 VAL A C 1
ATOM 1058 O O . VAL A 1 130 ? -11.553 -2.594 12.056 1.00 92.25 130 VAL A O 1
ATOM 1061 N N . GLU A 1 131 ? -10.404 -2.965 13.936 1.00 90.94 131 GLU A N 1
ATOM 1062 C CA . GLU A 1 131 ? -11.577 -3.207 14.792 1.00 90.94 131 GLU A CA 1
ATOM 1063 C C . GLU A 1 131 ? -12.184 -1.909 15.356 1.00 90.94 131 GLU A C 1
ATOM 1065 O O . GLU A 1 131 ? -13.330 -1.906 15.798 1.00 90.94 131 GLU A O 1
ATOM 1070 N N . SER A 1 132 ? -11.430 -0.805 15.341 1.00 94.19 132 SER A N 1
ATOM 1071 C CA . SER A 1 132 ? -11.814 0.468 15.968 1.00 94.19 132 SER A CA 1
ATOM 1072 C C . SER A 1 132 ? -12.424 1.469 14.984 1.00 94.19 132 SER A C 1
ATOM 1074 O O . SER A 1 132 ? -12.979 2.483 15.406 1.00 94.19 132 SER A O 1
ATOM 1076 N N . TYR A 1 133 ? -12.307 1.214 13.679 1.00 94.62 133 TYR A N 1
ATOM 1077 C CA . TYR A 1 133 ? -12.666 2.159 12.624 1.00 94.62 133 TYR A CA 1
ATOM 1078 C C . TYR A 1 133 ? -13.482 1.498 11.513 1.00 94.62 133 TYR A C 1
ATOM 1080 O O . TYR A 1 133 ? -13.208 0.381 11.088 1.00 94.62 133 TYR A O 1
ATOM 1088 N N . GLN A 1 134 ? -14.485 2.223 11.012 1.00 93.19 134 GLN A N 1
ATOM 1089 C CA . GLN A 1 134 ? -15.383 1.736 9.957 1.00 93.19 134 GLN A CA 1
ATOM 1090 C C . GLN A 1 134 ? -14.818 1.939 8.543 1.00 93.19 134 GLN A C 1
ATOM 1092 O O . GLN A 1 134 ? -15.159 1.193 7.626 1.00 93.19 134 GLN A O 1
ATOM 1097 N N . SER A 1 135 ? -13.966 2.947 8.344 1.00 91.81 135 SER A N 1
ATOM 1098 C CA . SER A 1 135 ? -13.388 3.295 7.043 1.00 91.81 135 SER A CA 1
ATOM 1099 C C . SER A 1 135 ? -11.973 3.850 7.185 1.00 91.81 135 SER A C 1
ATOM 1101 O O . SER A 1 135 ? -11.593 4.371 8.237 1.00 91.81 135 SER A O 1
ATOM 1103 N N . ILE A 1 136 ? -11.204 3.773 6.096 1.00 89.12 136 ILE A N 1
ATOM 1104 C CA . ILE A 1 136 ? -9.871 4.379 5.993 1.00 89.12 136 ILE A CA 1
ATOM 1105 C C . ILE A 1 136 ? -9.933 5.886 6.231 1.00 89.12 136 ILE A C 1
ATOM 1107 O O . ILE A 1 136 ? -9.090 6.421 6.941 1.00 89.12 136 ILE A O 1
ATOM 1111 N N . SER A 1 137 ? -10.922 6.578 5.662 1.00 87.38 137 SER A N 1
ATOM 1112 C CA . SER A 1 137 ? -11.048 8.032 5.811 1.00 87.38 137 SER A CA 1
ATOM 1113 C C . SER A 1 137 ? -11.217 8.441 7.271 1.00 87.38 137 SER A C 1
ATOM 1115 O O . SER A 1 137 ? -10.491 9.315 7.731 1.00 87.38 137 SER A O 1
ATOM 1117 N N . ALA A 1 138 ? -12.094 7.753 8.012 1.00 89.44 138 ALA A N 1
ATOM 1118 C CA . ALA A 1 138 ? -12.303 8.016 9.435 1.00 89.44 138 ALA A CA 1
ATOM 1119 C C . ALA A 1 138 ? -11.038 7.741 10.264 1.00 89.44 138 ALA A C 1
ATOM 1121 O O . ALA A 1 138 ? -10.738 8.472 11.205 1.00 89.44 138 ALA A O 1
ATOM 1122 N N . LEU A 1 139 ? -10.288 6.696 9.901 1.00 90.56 139 LEU A N 1
ATOM 1123 C CA . LEU A 1 139 ? -9.011 6.374 10.530 1.00 90.56 139 LEU A CA 1
ATOM 1124 C C . LEU A 1 139 ? -7.959 7.461 10.263 1.00 90.56 139 LEU A C 1
ATOM 1126 O O . LEU A 1 139 ? -7.332 7.950 11.199 1.00 90.56 139 LEU A O 1
ATOM 1130 N N . ILE A 1 140 ? -7.777 7.860 9.002 1.00 87.06 140 ILE A N 1
ATOM 1131 C CA . ILE A 1 140 ? -6.801 8.885 8.612 1.00 87.06 140 ILE A CA 1
ATOM 1132 C C . ILE A 1 140 ? -7.105 10.217 9.286 1.00 87.06 140 ILE A C 1
ATOM 1134 O O . ILE A 1 140 ? -6.203 10.816 9.856 1.00 87.06 140 ILE A O 1
ATOM 1138 N N . GLU A 1 141 ? -8.361 10.654 9.264 1.00 86.38 141 GLU A N 1
ATOM 1139 C CA . GLU A 1 141 ? -8.768 11.929 9.855 1.00 86.38 141 GLU A CA 1
ATOM 1140 C C . GLU A 1 141 ? -8.516 11.988 11.367 1.00 86.38 141 GLU A C 1
ATOM 1142 O O . GLU A 1 141 ? -8.119 13.032 11.883 1.00 86.38 141 GLU A O 1
ATOM 1147 N N . LYS A 1 142 ? -8.715 10.870 12.077 1.00 89.31 142 LYS A N 1
ATOM 1148 C CA . LYS A 1 142 ? -8.656 10.844 13.540 1.00 89.31 142 LYS A CA 1
ATOM 1149 C C . LYS A 1 142 ? -7.283 10.495 14.114 1.00 89.31 142 LYS A C 1
ATOM 1151 O O . LYS A 1 142 ? -6.910 11.051 15.141 1.00 89.31 142 LYS A O 1
ATOM 1156 N N . GLU A 1 143 ? -6.544 9.579 13.490 1.00 89.62 143 GLU A N 1
ATOM 1157 C CA . GLU A 1 143 ? -5.290 9.044 14.051 1.00 89.62 143 GLU A CA 1
ATOM 1158 C C . GLU A 1 143 ? -4.031 9.613 13.387 1.00 89.62 143 GLU A C 1
ATOM 1160 O O . GLU A 1 143 ? -2.951 9.565 13.975 1.00 89.62 143 GLU A O 1
ATOM 1165 N N . PHE A 1 144 ? -4.136 10.141 12.162 1.00 87.31 144 PHE A N 1
ATOM 1166 C CA . PHE A 1 144 ? -2.966 10.479 11.354 1.00 87.31 144 PHE A CA 1
ATOM 1167 C C . PHE A 1 144 ? -2.975 11.946 10.915 1.00 87.31 144 PHE A C 1
ATOM 1169 O O . PHE A 1 144 ? -3.610 12.337 9.937 1.00 87.31 144 PHE A O 1
ATOM 1176 N N . SER A 1 145 ? -2.187 12.776 11.600 1.00 83.88 145 SER A N 1
ATOM 1177 C CA . SER A 1 145 ? -1.951 14.160 11.181 1.00 83.88 145 SER A CA 1
ATOM 1178 C C . SER A 1 145 ? -0.977 14.210 10.001 1.00 83.88 145 SER A C 1
ATOM 1180 O O . SER A 1 145 ? 0.219 13.963 10.154 1.00 83.88 145 SER A O 1
ATOM 1182 N N . ILE A 1 146 ? -1.480 14.547 8.811 1.00 84.00 146 ILE A N 1
ATOM 1183 C CA . ILE A 1 146 ? -0.640 14.714 7.618 1.00 84.00 146 ILE A CA 1
ATOM 1184 C C . ILE A 1 146 ? 0.238 15.959 7.791 1.00 84.00 146 ILE A C 1
ATOM 1186 O O . ILE A 1 146 ? -0.262 17.082 7.877 1.00 84.00 146 ILE A O 1
ATOM 1190 N N . ARG A 1 147 ? 1.557 15.755 7.810 1.00 82.62 147 ARG A N 1
ATOM 1191 C CA . ARG A 1 147 ? 2.562 16.800 8.049 1.00 82.62 147 ARG A CA 1
ATOM 1192 C C . ARG A 1 147 ? 2.823 17.648 6.802 1.00 82.62 147 ARG A C 1
ATOM 1194 O O . ARG A 1 147 ? 3.846 17.516 6.135 1.00 82.62 147 ARG A O 1
ATOM 1201 N N . ASN A 1 148 ? 1.856 18.492 6.443 1.00 83.75 148 ASN A N 1
ATOM 1202 C CA . ASN A 1 148 ? 1.910 19.321 5.231 1.00 83.75 148 ASN A CA 1
ATOM 1203 C C . ASN A 1 148 ? 3.117 20.273 5.182 1.00 83.75 148 ASN A C 1
ATOM 1205 O O . ASN A 1 148 ? 3.577 20.606 4.089 1.00 83.75 148 ASN A O 1
ATOM 1209 N N . ASP A 1 149 ? 3.650 20.662 6.343 1.00 86.00 149 ASP A N 1
ATOM 1210 C CA . ASP A 1 149 ? 4.878 21.446 6.490 1.00 86.00 149 ASP A CA 1
ATOM 1211 C C . ASP A 1 149 ? 6.061 20.802 5.753 1.00 86.00 149 ASP A C 1
ATOM 1213 O O . ASP A 1 149 ? 6.781 21.492 5.031 1.00 86.00 149 ASP A O 1
ATOM 1217 N N . VAL A 1 150 ? 6.193 19.475 5.835 1.00 85.56 150 VAL A N 1
ATOM 1218 C CA . VAL A 1 150 ? 7.306 18.711 5.247 1.00 85.56 150 VAL A CA 1
ATOM 1219 C C . VAL A 1 150 ? 7.292 18.736 3.715 1.00 85.56 150 VAL A C 1
ATOM 1221 O O . VAL A 1 150 ? 8.341 18.659 3.081 1.00 85.56 150 VAL A O 1
ATOM 1224 N N . PHE A 1 151 ? 6.115 18.863 3.101 1.00 84.25 151 PHE A N 1
ATOM 1225 C CA . PHE A 1 151 ? 5.953 18.740 1.648 1.00 84.25 151 PHE A CA 1
ATOM 1226 C C . PHE A 1 151 ? 5.904 20.091 0.918 1.00 84.25 151 PHE A C 1
ATOM 1228 O O . PHE A 1 151 ? 5.950 20.129 -0.310 1.00 84.25 151 PHE A O 1
ATOM 1235 N N . SER A 1 152 ? 5.815 21.198 1.659 1.00 70.50 152 SER A N 1
ATOM 1236 C CA . SER A 1 152 ? 5.572 22.548 1.132 1.00 70.50 152 SER A CA 1
ATOM 1237 C C . SER A 1 152 ? 6.719 23.133 0.289 1.00 70.50 152 SER A C 1
ATOM 1239 O O . SER A 1 152 ? 6.487 24.006 -0.546 1.00 70.50 152 SER A O 1
ATOM 1241 N N . THR A 1 153 ? 7.942 22.619 0.432 1.00 57.91 153 THR A N 1
ATOM 1242 C CA . THR A 1 153 ? 9.132 23.057 -0.320 1.00 57.91 153 THR A CA 1
ATOM 1243 C C . THR A 1 153 ? 9.331 22.357 -1.667 1.00 57.91 153 THR A C 1
ATOM 1245 O O . THR A 1 153 ? 10.088 22.868 -2.486 1.00 57.91 153 THR A O 1
ATOM 1248 N N . ASN A 1 154 ? 8.637 21.243 -1.935 1.00 50.62 154 ASN A N 1
ATOM 1249 C CA . ASN A 1 154 ? 8.793 20.448 -3.167 1.00 50.62 154 ASN A CA 1
ATOM 1250 C C . ASN A 1 154 ? 7.605 20.557 -4.142 1.00 50.62 154 ASN A C 1
ATOM 1252 O O . ASN A 1 154 ? 7.513 19.782 -5.090 1.00 50.62 154 ASN A O 1
ATOM 1256 N N . CYS A 1 155 ? 6.692 21.509 -3.926 1.00 45.22 155 CYS A N 1
ATOM 1257 C CA . CYS A 1 155 ? 5.566 21.793 -4.828 1.00 45.22 155 CYS A CA 1
ATOM 1258 C C . CYS A 1 155 ? 5.860 22.935 -5.828 1.00 45.22 155 CYS A C 1
ATOM 1260 O O . CYS A 1 155 ? 4.926 23.627 -6.235 1.00 45.22 155 CYS A O 1
ATOM 1262 N N . LYS A 1 156 ? 7.127 23.166 -6.195 1.00 36.09 156 LYS A N 1
ATOM 1263 C CA . LYS A 1 156 ? 7.507 24.105 -7.265 1.00 36.09 156 LYS A CA 1
ATOM 1264 C C . LYS A 1 156 ? 7.880 23.364 -8.537 1.00 36.09 156 LYS A C 1
ATOM 1266 O O . LYS A 1 156 ? 8.629 22.372 -8.421 1.00 36.09 156 LYS A O 1
#

Sequence (156 aa):
GFTKVHNLLLKTEVQLTSLEKDILSAIYWLGKAAIDYLNSDKLVKIVVSIDLLLSQGRNNKKETIAKRYSSIVFAKESNEFILYIYNKIQEYYIMRNEILHAGRKYIDEETPSSAELYAKLLVATLLKYVESYQSISALIEKEFSIRNDVFSTNCK

Foldseek 3Di:
DVVLLVVLVPDDPVRAFALSVLLVQLVVLQVVLVPDPALLSSLLSLLVSLLSLFDDDDPPSLQRSLLLLLQQLVVPDDLVVSVVSSVLSSVSVVSNVCCVPVNDDDDDPVSSVVSSVSSVSSSVRSSVCRVPDRHSVVCCVPPTDRPVVSCVVPPD

Secondary structure (DSSP, 8-state):
-HHHHHHHHTS-GGG--HHHHHHHHHHHHHHHHHT-S-HHHHHHHHHHHHHHHH--SSTTHHHHHHHHHHHHHSTTS-HHHHHHHHHHHHHHHHHHHHHHHH------SHHHHHHHHHHHHHHHHHTTTTTT-SSHHHHHHHH----HHHHTTS--